Protein AF-A0A9W8S8R9-F1 (afdb_monomer)

Organism: NCBI:txid1237075

Solvent-accessible surface area (backbone atoms only — not comparable to full-atom values): 5644 Å² total; per-residue (Å²): 139,72,67,61,64,54,49,53,51,42,49,75,71,65,49,63,63,68,47,78,39,57,90,89,44,38,63,36,60,52,28,47,28,21,51,68,50,38,48,70,52,40,52,52,40,48,75,70,66,31,60,60,70,47,76,32,30,65,65,77,18,45,31,27,55,55,30,6,57,78,67,68,24,60,71,34,37,54,55,39,51,75,69,65,37,66,87,81,70,67,40,48,69,63,64,83,85,78,129

Structure (mmCIF, N/CA/C/O backbone):
data_AF-A0A9W8S8R9-F1
#
_entry.id   AF-A0A9W8S8R9-F1
#
loop_
_atom_site.group_PDB
_atom_site.id
_atom_site.type_symbol
_atom_site.label_atom_id
_atom_site.label_alt_id
_atom_site.label_comp_id
_atom_site.label_asym_id
_atom_site.label_entity_id
_atom_site.label_seq_id
_atom_site.pdbx_PDB_ins_code
_atom_site.Cartn_x
_atom_site.Cartn_y
_atom_site.Cartn_z
_atom_site.occupancy
_atom_site.B_iso_or_equiv
_atom_site.auth_seq_id
_atom_site.auth_comp_id
_atom_site.auth_asym_id
_atom_site.auth_atom_id
_atom_site.pdbx_PDB_model_num
ATOM 1 N N . MET A 1 1 ? -10.616 17.311 -6.006 1.00 46.88 1 MET A N 1
ATOM 2 C CA . MET A 1 1 ? -12.059 17.245 -5.690 1.00 46.88 1 MET A CA 1
ATOM 3 C C . MET A 1 1 ? -12.812 16.153 -6.467 1.00 46.88 1 MET A C 1
ATOM 5 O O . MET A 1 1 ? -13.870 15.778 -6.001 1.00 46.88 1 MET A O 1
ATOM 9 N N . GLY A 1 2 ? -12.307 15.604 -7.589 1.00 49.56 2 GLY A N 1
ATOM 10 C CA . GLY A 1 2 ? -13.053 14.614 -8.399 1.00 49.56 2 GLY A CA 1
ATOM 11 C C . GLY A 1 2 ? -12.662 13.131 -8.263 1.00 49.56 2 GLY A C 1
ATOM 12 O O . GLY A 1 2 ? -13.341 12.289 -8.830 1.00 49.56 2 GLY A O 1
ATOM 13 N N . HIS A 1 3 ? -11.590 12.779 -7.542 1.00 55.69 3 HIS A N 1
ATOM 14 C CA . HIS A 1 3 ? -11.091 11.389 -7.518 1.00 55.69 3 HIS A CA 1
ATOM 15 C C . HIS A 1 3 ? -11.755 10.487 -6.463 1.00 55.69 3 HIS A C 1
ATOM 17 O O . HIS A 1 3 ? -11.748 9.276 -6.628 1.00 55.69 3 HIS A O 1
ATOM 23 N N . ILE A 1 4 ? -12.338 11.059 -5.403 1.00 59.22 4 ILE A N 1
ATOM 24 C CA . ILE A 1 4 ? -12.935 10.286 -4.296 1.00 59.22 4 ILE A CA 1
ATOM 25 C C . ILE A 1 4 ? -14.252 9.630 -4.737 1.00 59.22 4 ILE A C 1
ATOM 27 O O . ILE A 1 4 ? -14.409 8.425 -4.590 1.00 59.22 4 ILE A O 1
ATOM 31 N N . GLN A 1 5 ? -15.145 10.389 -5.384 1.00 60.47 5 GLN A N 1
ATOM 32 C CA . GLN A 1 5 ? -16.432 9.858 -5.862 1.00 60.47 5 GLN A CA 1
ATOM 33 C C . GLN A 1 5 ? -16.269 8.742 -6.902 1.00 60.47 5 GLN A C 1
ATOM 35 O O . GLN A 1 5 ? -17.068 7.815 -6.939 1.00 60.47 5 GLN A O 1
ATOM 40 N N . VAL A 1 6 ? -15.225 8.808 -7.733 1.00 64.31 6 VAL A N 1
ATOM 41 C CA . VAL A 1 6 ? -14.935 7.766 -8.731 1.00 64.31 6 VAL A CA 1
ATOM 42 C C . VAL A 1 6 ? -14.533 6.455 -8.050 1.00 64.31 6 VAL A C 1
ATOM 44 O O . VAL A 1 6 ? -14.895 5.387 -8.528 1.00 64.31 6 VAL A O 1
ATOM 47 N N . ILE A 1 7 ? -13.816 6.521 -6.926 1.00 64.75 7 ILE A N 1
ATOM 48 C CA . ILE A 1 7 ? -13.376 5.331 -6.189 1.00 64.75 7 ILE A CA 1
ATOM 49 C C . ILE A 1 7 ? -14.535 4.707 -5.419 1.00 64.75 7 ILE A C 1
ATOM 51 O O . ILE A 1 7 ? -14.697 3.494 -5.486 1.00 64.75 7 ILE A O 1
ATOM 55 N N . GLU A 1 8 ? -15.380 5.515 -4.776 1.00 65.12 8 GLU A N 1
ATOM 56 C CA . GLU A 1 8 ? -16.619 5.028 -4.153 1.00 65.12 8 GLU A CA 1
ATOM 57 C C . GLU A 1 8 ? -17.518 4.331 -5.184 1.00 65.12 8 GLU A C 1
ATOM 59 O O . GLU A 1 8 ? -17.928 3.197 -4.967 1.00 65.12 8 GLU A O 1
ATOM 64 N N . GLN A 1 9 ? -17.729 4.940 -6.357 1.00 66.19 9 GLN A N 1
ATOM 65 C CA . GLN A 1 9 ? -18.530 4.332 -7.424 1.00 66.19 9 GLN A CA 1
ATOM 66 C C . GLN A 1 9 ? -17.921 3.047 -7.994 1.00 66.19 9 GLN A C 1
ATOM 68 O O . GLN A 1 9 ? -18.658 2.125 -8.334 1.00 66.19 9 GLN A O 1
ATOM 73 N N . LEU A 1 10 ? -16.593 2.969 -8.123 1.00 66.44 10 LEU A N 1
ATOM 74 C CA . LEU A 1 10 ? -15.920 1.753 -8.585 1.00 66.44 10 LEU A CA 1
ATOM 75 C C . LEU A 1 10 ? -16.046 0.622 -7.558 1.00 66.44 10 LEU A C 1
ATOM 77 O O . LEU A 1 10 ? -16.330 -0.511 -7.942 1.00 66.44 10 LEU A O 1
ATOM 81 N N . LEU A 1 11 ? -15.883 0.924 -6.268 1.00 66.75 11 LEU A N 1
ATOM 82 C CA . LEU A 1 11 ? -16.060 -0.049 -5.189 1.00 66.75 11 LEU A CA 1
ATOM 83 C C . LEU A 1 11 ? -17.520 -0.522 -5.093 1.00 66.75 11 LEU A C 1
ATOM 85 O O . LEU A 1 11 ? -17.761 -1.725 -5.021 1.00 66.75 11 LEU A O 1
ATOM 89 N N . ASP A 1 12 ? -18.489 0.392 -5.195 1.00 69.69 12 ASP A N 1
ATOM 90 C CA . ASP A 1 12 ? -19.924 0.069 -5.207 1.00 69.69 12 ASP A CA 1
ATOM 91 C C . ASP A 1 12 ? -20.328 -0.771 -6.430 1.00 69.69 12 ASP A C 1
ATOM 93 O O . ASP A 1 12 ? -21.230 -1.606 -6.351 1.00 69.69 12 ASP A O 1
ATOM 97 N N . ALA A 1 13 ? -19.639 -0.600 -7.562 1.00 70.50 13 ALA A N 1
ATOM 98 C CA . ALA A 1 13 ? -19.825 -1.417 -8.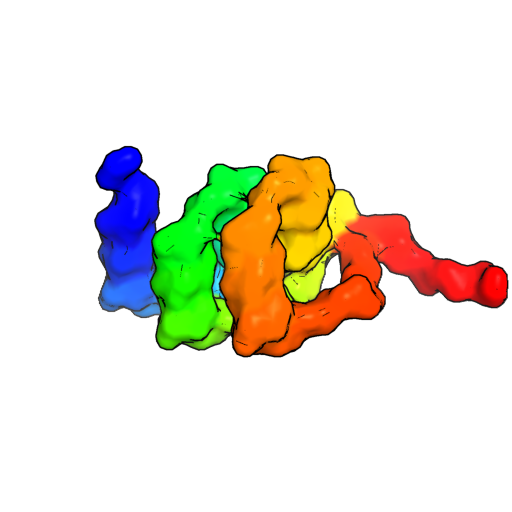760 1.00 70.50 13 ALA A CA 1
ATOM 99 C C . ALA A 1 13 ? -19.214 -2.831 -8.645 1.00 70.50 13 ALA A C 1
ATOM 101 O O . ALA A 1 13 ? -19.276 -3.602 -9.605 1.00 70.50 13 ALA A O 1
ATOM 102 N N . GLY A 1 14 ? -18.631 -3.184 -7.494 1.00 65.00 14 GLY A N 1
ATOM 103 C CA . GLY A 1 14 ? -18.005 -4.482 -7.252 1.00 65.00 14 GLY A CA 1
ATOM 104 C C . GLY A 1 14 ? -16.617 -4.616 -7.874 1.00 65.00 14 GLY A C 1
ATOM 105 O O . GLY A 1 14 ? -16.184 -5.736 -8.149 1.00 65.00 14 GLY A O 1
ATOM 106 N N . ALA A 1 15 ? -15.921 -3.501 -8.133 1.00 71.12 15 ALA A N 1
ATOM 107 C CA . ALA A 1 15 ? -14.531 -3.563 -8.561 1.00 71.12 15 ALA A CA 1
ATOM 108 C C . ALA A 1 15 ? -13.685 -4.238 -7.477 1.00 71.12 15 ALA A C 1
ATOM 110 O O . ALA A 1 15 ? -13.759 -3.893 -6.297 1.00 71.12 15 ALA A O 1
ATOM 111 N N . ASP A 1 16 ? -12.851 -5.186 -7.895 1.00 75.31 16 ASP A N 1
ATOM 112 C CA . ASP A 1 16 ? -11.884 -5.802 -7.000 1.00 75.31 16 ASP A CA 1
ATOM 113 C C . ASP A 1 16 ? -10.842 -4.750 -6.589 1.00 75.31 16 ASP A C 1
ATOM 115 O O . ASP A 1 16 ? -10.036 -4.286 -7.399 1.00 75.31 16 ASP A O 1
ATOM 119 N N . VAL A 1 17 ? -10.874 -4.361 -5.313 1.00 77.38 17 VAL A N 1
ATOM 120 C CA . VAL A 1 17 ? -9.955 -3.381 -4.717 1.00 77.38 17 VAL A CA 1
ATOM 121 C C . VAL A 1 17 ? -8.490 -3.829 -4.810 1.00 77.38 17 VAL A C 1
ATOM 123 O O . VAL A 1 17 ? -7.580 -2.997 -4.835 1.00 77.38 17 VAL A O 1
ATOM 126 N N . ASN A 1 18 ? -8.273 -5.142 -4.912 1.00 76.56 18 ASN A N 1
ATOM 127 C CA . ASN A 1 18 ? -6.975 -5.790 -5.031 1.00 76.56 18 ASN A CA 1
ATOM 128 C C . ASN A 1 18 ? -6.671 -6.238 -6.461 1.00 76.56 18 ASN A C 1
ATOM 130 O O . ASN A 1 18 ? -5.696 -6.966 -6.668 1.00 76.56 18 ASN A O 1
ATOM 134 N N . ALA A 1 19 ? -7.466 -5.798 -7.445 1.00 73.06 19 ALA A N 1
ATOM 135 C CA . ALA A 1 19 ? -7.249 -6.137 -8.841 1.00 73.06 19 ALA A CA 1
ATOM 136 C C . ALA A 1 19 ? -5.793 -5.865 -9.224 1.00 73.06 19 ALA A C 1
ATOM 138 O O . ALA A 1 19 ? -5.288 -4.738 -9.120 1.00 73.06 19 ALA A O 1
ATOM 139 N N . ALA A 1 20 ? -5.118 -6.922 -9.677 1.00 63.38 20 ALA A N 1
ATOM 140 C CA . ALA A 1 20 ? -3.778 -6.802 -10.206 1.00 63.38 20 ALA A CA 1
ATOM 141 C C . ALA A 1 20 ? -3.822 -5.841 -11.389 1.00 63.38 20 ALA A C 1
ATOM 143 O O . ALA A 1 20 ? -4.660 -5.948 -12.289 1.00 63.38 20 ALA A O 1
ATOM 144 N N . ALA A 1 21 ? -2.915 -4.881 -11.376 1.00 59.72 21 ALA A N 1
ATOM 145 C CA . ALA A 1 21 ? -2.857 -3.931 -12.453 1.00 59.72 21 ALA A CA 1
ATOM 146 C C . ALA A 1 21 ? -2.427 -4.625 -13.757 1.00 59.72 21 ALA A C 1
ATOM 148 O O . ALA A 1 21 ? -1.708 -5.628 -13.727 1.00 59.72 21 ALA A O 1
ATOM 149 N N . ALA A 1 22 ? -2.882 -4.099 -14.897 1.00 55.47 22 ALA A N 1
ATOM 150 C CA . ALA A 1 22 ? -2.602 -4.675 -16.210 1.00 55.47 22 ALA A CA 1
ATOM 151 C C . ALA A 1 22 ? -1.099 -4.967 -16.397 1.00 55.47 22 ALA A C 1
ATOM 153 O O . ALA A 1 22 ? -0.248 -4.231 -15.887 1.00 55.47 22 ALA A O 1
ATOM 154 N N . ALA A 1 23 ? -0.812 -6.053 -17.125 1.00 48.44 23 ALA A N 1
ATOM 155 C CA . ALA A 1 23 ? 0.463 -6.780 -17.178 1.00 48.44 23 ALA A CA 1
ATOM 156 C C . ALA A 1 23 ? 1.737 -5.936 -17.395 1.00 48.44 23 ALA A C 1
ATOM 158 O O . ALA A 1 23 ? 2.819 -6.389 -17.028 1.00 48.44 23 ALA A O 1
ATOM 159 N N . ASP A 1 24 ? 1.612 -4.714 -17.909 1.00 52.16 24 ASP A N 1
ATOM 160 C CA . ASP A 1 24 ? 2.725 -3.833 -18.275 1.00 52.16 24 ASP A CA 1
ATOM 161 C C . ASP A 1 24 ? 3.040 -2.749 -17.224 1.00 52.16 24 ASP A C 1
ATOM 163 O O . ASP A 1 24 ? 3.531 -1.668 -17.549 1.00 52.16 24 ASP A O 1
ATOM 167 N N . GLY A 1 25 ? 2.782 -3.030 -15.943 1.00 49.19 25 GLY A N 1
ATOM 168 C CA . GLY A 1 25 ? 3.224 -2.170 -14.838 1.00 49.19 25 GLY A CA 1
ATOM 169 C C . GLY A 1 25 ? 2.172 -1.183 -14.338 1.00 49.19 25 GLY A C 1
ATOM 170 O O . GLY A 1 25 ? 2.513 -0.101 -13.853 1.00 49.19 25 GLY A O 1
ATOM 171 N N . GLY A 1 26 ? 0.888 -1.533 -14.443 1.00 51.81 26 GLY A N 1
ATOM 172 C CA . GLY A 1 26 ? -0.151 -0.721 -13.825 1.00 51.81 26 GLY A CA 1
ATOM 173 C C . GLY A 1 26 ? 0.032 -0.626 -12.298 1.00 51.81 26 GLY A C 1
ATOM 174 O O . GLY A 1 26 ? 0.655 -1.473 -11.656 1.00 51.81 26 GLY A O 1
ATOM 175 N N . LEU A 1 27 ? -0.534 0.414 -11.697 1.00 55.78 27 LEU A N 1
ATOM 176 C CA . LEU A 1 27 ? -0.547 0.582 -10.247 1.00 55.78 27 LEU A CA 1
ATOM 177 C C . LEU A 1 27 ? -1.799 -0.078 -9.667 1.00 55.78 27 LEU A C 1
ATOM 179 O O . LEU A 1 27 ? -2.906 0.191 -10.131 1.00 55.78 27 LEU A O 1
ATOM 183 N N . ILE A 1 28 ? -1.627 -0.891 -8.624 1.00 74.69 28 ILE A N 1
ATOM 184 C CA . ILE A 1 28 ? -2.733 -1.313 -7.757 1.00 74.69 28 ILE A CA 1
ATOM 185 C C . ILE A 1 28 ? -3.297 -0.035 -7.118 1.00 74.69 28 ILE A C 1
ATOM 187 O O . ILE A 1 28 ? -2.524 0.855 -6.747 1.00 74.69 28 ILE A O 1
ATOM 191 N N . ALA A 1 29 ? -4.623 0.102 -7.016 1.00 81.31 29 ALA A N 1
ATOM 192 C CA . ALA A 1 29 ? -5.287 1.355 -6.626 1.00 81.31 29 ALA A CA 1
ATOM 193 C C . ALA A 1 29 ? -4.677 1.997 -5.362 1.00 81.31 29 ALA A C 1
ATOM 195 O O . ALA A 1 29 ? -4.446 3.209 -5.320 1.00 81.31 29 ALA A O 1
ATOM 196 N N . LEU A 1 30 ? -4.323 1.169 -4.372 1.00 86.81 30 LEU A N 1
ATOM 197 C CA . LEU A 1 30 ? -3.666 1.605 -3.142 1.00 86.81 30 LEU A CA 1
ATOM 198 C C . LEU A 1 30 ? -2.271 2.200 -3.397 1.00 86.81 30 LEU A C 1
ATOM 200 O O . LEU A 1 30 ? -1.965 3.271 -2.887 1.00 86.81 30 LEU A O 1
ATOM 204 N N . GLN A 1 31 ? -1.443 1.576 -4.239 1.00 86.00 31 GLN A N 1
ATOM 205 C CA . GLN A 1 31 ? -0.108 2.076 -4.597 1.00 86.00 31 GLN A CA 1
ATOM 206 C C . GLN A 1 31 ? -0.181 3.428 -5.322 1.00 86.00 31 GLN A C 1
ATOM 208 O O . GLN A 1 31 ? 0.608 4.329 -5.026 1.00 86.00 31 GLN A O 1
ATOM 213 N N . ALA A 1 32 ? -1.143 3.590 -6.239 1.00 83.00 32 ALA A N 1
ATOM 214 C CA . ALA A 1 32 ? -1.381 4.855 -6.936 1.00 83.00 32 ALA A CA 1
ATOM 215 C C . ALA A 1 32 ? -1.803 5.962 -5.963 1.00 83.00 32 ALA A C 1
ATOM 217 O O . ALA A 1 32 ? -1.208 7.041 -5.955 1.00 83.00 32 ALA A O 1
ATOM 218 N N . ALA A 1 33 ? -2.790 5.683 -5.109 1.00 87.31 33 ALA A N 1
ATOM 219 C CA . ALA A 1 33 ? -3.271 6.630 -4.110 1.00 87.31 33 ALA A CA 1
ATOM 220 C C . ALA A 1 33 ? -2.165 7.027 -3.126 1.00 87.31 33 ALA A C 1
ATOM 222 O O . ALA A 1 33 ? -2.013 8.207 -2.796 1.00 87.31 33 ALA A O 1
ATOM 223 N N . SER A 1 34 ? -1.344 6.060 -2.712 1.00 89.50 34 SER A N 1
ATOM 224 C CA . SER A 1 34 ? -0.222 6.298 -1.816 1.00 89.50 34 SER A CA 1
ATOM 225 C C . SER A 1 34 ? 0.886 7.127 -2.459 1.00 89.50 34 SER A C 1
ATOM 227 O O . SER A 1 34 ? 1.385 8.062 -1.837 1.00 89.50 34 SER A O 1
ATOM 229 N N . GLY A 1 35 ? 1.228 6.849 -3.720 1.00 87.25 35 GLY A N 1
ATOM 230 C CA . GLY A 1 35 ? 2.168 7.657 -4.497 1.00 87.25 35 GLY A CA 1
ATOM 231 C C . GLY A 1 35 ? 1.637 9.047 -4.871 1.00 87.25 35 GLY A C 1
ATOM 232 O O . GLY A 1 35 ? 2.428 9.939 -5.148 1.00 87.25 35 GLY A O 1
ATOM 233 N N . GLY A 1 36 ? 0.319 9.251 -4.877 1.00 84.56 36 GLY A N 1
ATOM 234 C CA . GLY A 1 36 ? -0.308 10.563 -5.068 1.00 84.56 36 GLY A CA 1
ATOM 235 C C . GLY A 1 36 ? -0.511 11.363 -3.778 1.00 84.56 36 GLY A C 1
ATOM 236 O O . GLY A 1 36 ? -0.944 12.513 -3.837 1.00 84.56 36 GLY A O 1
ATOM 237 N N . GLY A 1 37 ? -0.245 10.770 -2.608 1.00 85.94 37 GLY A N 1
ATOM 238 C CA . GLY A 1 37 ? -0.486 11.416 -1.316 1.00 85.94 37 GLY A CA 1
ATOM 23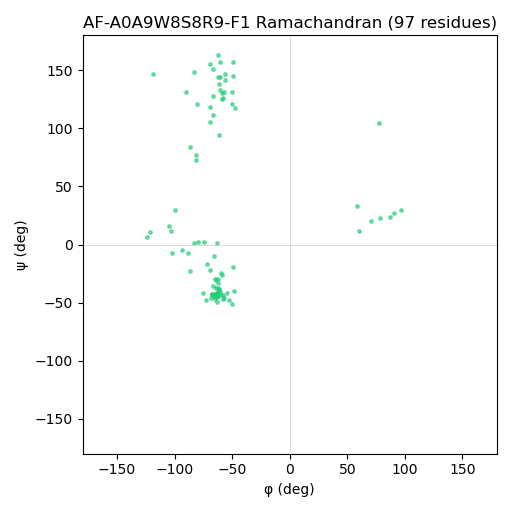9 C C . GLY A 1 37 ? -1.972 11.558 -0.963 1.00 85.94 37 GLY A C 1
ATOM 240 O O . GLY A 1 37 ? -2.338 12.401 -0.146 1.00 85.94 37 GLY A O 1
ATOM 241 N N . HIS A 1 38 ? -2.854 10.769 -1.582 1.00 88.50 38 HIS A N 1
ATOM 242 C CA . HIS A 1 38 ? -4.304 10.879 -1.418 1.00 88.50 38 HIS A CA 1
ATOM 243 C C . HIS A 1 38 ? -4.782 10.173 -0.143 1.00 88.50 38 HIS A C 1
ATOM 245 O O . HIS A 1 38 ? -5.346 9.085 -0.199 1.00 88.50 38 HIS A O 1
ATOM 251 N N . VAL A 1 39 ? -4.573 10.807 1.014 1.00 90.44 39 VAL A N 1
ATOM 252 C CA . VAL A 1 39 ? -4.871 10.238 2.344 1.00 90.44 39 VAL A CA 1
ATOM 253 C C . VAL A 1 39 ? -6.291 9.666 2.440 1.00 90.44 39 VAL A C 1
ATOM 255 O O . VAL A 1 39 ? -6.449 8.499 2.774 1.00 90.44 39 VAL A O 1
ATOM 258 N N . GLN A 1 40 ? -7.319 10.436 2.068 1.00 88.38 40 GLN A N 1
ATOM 259 C CA . GLN A 1 40 ? -8.715 9.978 2.152 1.00 88.38 40 GLN A CA 1
ATOM 260 C C . GLN A 1 40 ? -8.993 8.752 1.272 1.00 88.38 40 GLN A C 1
ATOM 262 O O . GLN A 1 40 ? -9.703 7.843 1.685 1.00 88.38 40 GLN A O 1
ATOM 267 N N . VAL A 1 41 ? -8.391 8.702 0.082 1.00 85.94 41 VAL A N 1
ATOM 268 C CA . VAL A 1 41 ? -8.524 7.560 -0.829 1.00 85.94 41 VAL A CA 1
ATOM 269 C C . VAL A 1 41 ? -7.848 6.321 -0.246 1.00 85.94 41 VAL A C 1
ATOM 271 O O . VAL A 1 41 ? -8.417 5.237 -0.280 1.00 85.94 41 VAL A O 1
ATOM 274 N N . VAL A 1 42 ? -6.646 6.476 0.315 1.00 89.38 42 VAL A N 1
ATOM 275 C CA . VAL A 1 42 ? -5.919 5.383 0.976 1.00 89.38 42 VAL A CA 1
ATOM 276 C C . VAL A 1 42 ? -6.762 4.794 2.106 1.00 89.38 42 VAL A C 1
ATOM 278 O O . VAL A 1 42 ? -6.879 3.579 2.212 1.00 89.38 42 VAL A O 1
ATOM 281 N N . GLU A 1 43 ? -7.403 5.637 2.914 1.00 91.12 43 GLU A N 1
ATOM 282 C CA . GLU A 1 43 ? -8.294 5.182 3.985 1.00 91.12 43 GLU A CA 1
ATOM 283 C C . GLU A 1 43 ? -9.508 4.414 3.464 1.00 91.12 43 GLU A C 1
ATOM 285 O O . GLU A 1 43 ? -9.835 3.364 4.008 1.00 91.12 43 GLU A O 1
ATOM 290 N N . GLN A 1 44 ? -10.157 4.907 2.409 1.00 87.75 44 GLN A N 1
ATOM 291 C CA . GLN A 1 44 ? -11.300 4.224 1.805 1.00 87.75 44 GLN A CA 1
ATOM 292 C C . GLN A 1 44 ? -10.915 2.860 1.235 1.00 87.75 44 GLN A C 1
ATOM 294 O O . GLN A 1 44 ? -11.604 1.880 1.496 1.00 87.75 44 GLN A O 1
ATOM 299 N N . LEU A 1 45 ? -9.791 2.781 0.519 1.00 87.19 45 LEU A N 1
ATOM 300 C CA . LEU A 1 45 ? -9.292 1.526 -0.039 1.00 87.19 45 LEU A CA 1
ATOM 301 C C . LEU A 1 45 ? -8.963 0.516 1.070 1.00 87.19 45 LEU A C 1
ATOM 303 O O . LEU A 1 45 ? -9.376 -0.635 0.984 1.00 87.19 45 LEU A O 1
ATOM 307 N N . LEU A 1 46 ? -8.292 0.944 2.144 1.00 89.44 46 LEU A N 1
ATOM 308 C CA . LEU A 1 46 ? -8.005 0.079 3.295 1.00 89.44 46 LEU A CA 1
ATOM 309 C C . LEU A 1 46 ? -9.289 -0.402 3.988 1.00 89.44 46 LEU A C 1
ATOM 311 O O . LEU A 1 46 ? -9.404 -1.581 4.313 1.00 89.44 46 LEU A O 1
ATOM 315 N N . ASN A 1 47 ? -10.280 0.477 4.164 1.00 89.00 47 ASN A N 1
ATOM 316 C CA . ASN A 1 47 ? -11.581 0.107 4.729 1.00 89.00 47 ASN A CA 1
ATOM 317 C C . ASN A 1 47 ? -12.360 -0.862 3.825 1.00 89.00 47 ASN A C 1
ATOM 319 O O . ASN A 1 47 ? -13.120 -1.685 4.328 1.00 89.00 47 ASN A O 1
ATOM 323 N N . ALA A 1 48 ? -12.155 -0.783 2.509 1.00 85.19 48 ALA A N 1
ATOM 324 C CA . ALA A 1 48 ? -12.727 -1.697 1.525 1.00 85.19 48 ALA A CA 1
ATOM 325 C C . ALA A 1 48 ? -11.978 -3.042 1.425 1.00 85.19 48 ALA A C 1
ATOM 327 O O . ALA A 1 48 ? -12.345 -3.881 0.606 1.00 85.19 48 ALA A O 1
ATOM 328 N N . GLY A 1 49 ? -10.947 -3.272 2.248 1.00 86.75 49 GLY A N 1
ATOM 329 C CA . GLY A 1 49 ? -10.187 -4.524 2.265 1.00 86.75 49 GLY A CA 1
ATOM 330 C C . GLY A 1 49 ? -9.020 -4.569 1.277 1.00 86.75 49 GLY A C 1
ATOM 331 O O . GLY A 1 49 ? -8.598 -5.659 0.885 1.00 86.75 49 GLY A O 1
ATOM 332 N N . ALA A 1 50 ? -8.492 -3.411 0.867 1.00 87.19 50 ALA A N 1
ATOM 333 C CA . ALA A 1 50 ? -7.240 -3.365 0.121 1.00 87.19 50 ALA A CA 1
ATOM 334 C C . ALA A 1 50 ? -6.116 -4.032 0.923 1.00 87.19 50 ALA A C 1
ATOM 336 O O . ALA A 1 50 ? -5.889 -3.708 2.091 1.00 87.19 50 ALA A O 1
ATOM 337 N N . ASP A 1 51 ? -5.379 -4.923 0.272 1.00 89.00 51 ASP A N 1
ATOM 338 C CA . ASP A 1 51 ? -4.186 -5.534 0.825 1.00 89.00 51 ASP A CA 1
ATOM 339 C C . ASP A 1 51 ? -3.087 -4.471 0.928 1.00 89.00 51 ASP A C 1
ATOM 341 O O . ASP A 1 51 ? -2.475 -4.045 -0.056 1.00 89.00 51 ASP A O 1
ATOM 345 N N . VAL A 1 52 ? -2.837 -4.029 2.160 1.00 90.94 52 VAL A N 1
ATOM 346 C CA . VAL A 1 52 ? -1.791 -3.054 2.486 1.00 90.94 52 VAL A CA 1
ATOM 347 C C . VAL A 1 52 ? -0.395 -3.533 2.062 1.00 90.94 52 VAL A C 1
ATOM 349 O O . VAL A 1 52 ? 0.478 -2.714 1.763 1.00 90.94 52 VAL A O 1
ATOM 352 N N . ASN A 1 53 ? -0.209 -4.852 1.989 1.00 88.75 53 ASN A N 1
ATOM 353 C CA . ASN A 1 53 ? 1.030 -5.537 1.647 1.00 88.75 53 ASN A CA 1
ATOM 354 C C . ASN A 1 53 ? 1.011 -6.104 0.225 1.00 88.75 53 ASN A C 1
ATOM 356 O O . ASN A 1 53 ? 1.874 -6.915 -0.120 1.00 88.75 53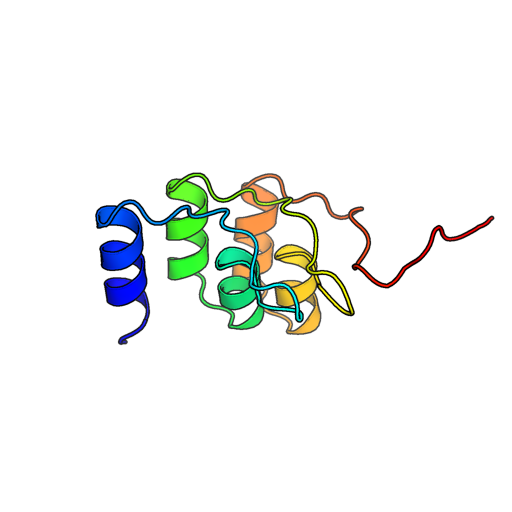 ASN A O 1
ATOM 360 N N . ALA A 1 54 ? 0.075 -5.641 -0.613 1.00 84.12 54 ALA A N 1
ATOM 361 C CA . ALA A 1 54 ? -0.032 -6.068 -1.996 1.00 84.12 54 ALA A CA 1
ATOM 362 C C . ALA A 1 54 ? 1.323 -5.971 -2.706 1.0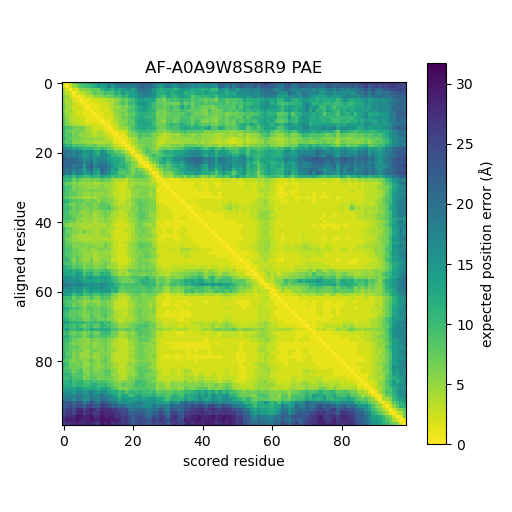0 84.12 54 ALA A C 1
ATOM 364 O O . ALA A 1 54 ? 2.022 -4.945 -2.651 1.00 84.12 54 ALA A O 1
ATOM 365 N N . ALA A 1 55 ? 1.671 -7.058 -3.395 1.00 78.88 55 ALA A N 1
ATOM 366 C CA . ALA A 1 55 ? 2.946 -7.176 -4.073 1.00 78.88 55 ALA A CA 1
ATOM 367 C C . ALA A 1 55 ? 3.152 -6.015 -5.069 1.00 78.88 55 ALA A C 1
ATOM 369 O O . ALA A 1 55 ? 2.212 -5.577 -5.743 1.00 78.88 55 ALA A O 1
ATOM 370 N N . PRO A 1 56 ? 4.381 -5.494 -5.187 1.00 76.00 56 PRO A N 1
ATOM 371 C CA . PRO A 1 56 ? 4.690 -4.492 -6.195 1.00 76.00 56 PRO A CA 1
ATOM 372 C C . PRO A 1 56 ? 4.455 -5.044 -7.612 1.00 76.00 56 PRO A C 1
ATOM 374 O O . PRO A 1 56 ? 4.736 -6.210 -7.889 1.00 76.00 56 PRO A O 1
ATOM 377 N N . ALA A 1 57 ? 3.977 -4.191 -8.525 1.00 69.88 57 ALA A N 1
ATOM 378 C CA . ALA A 1 57 ? 3.796 -4.551 -9.934 1.00 69.88 57 ALA A CA 1
ATOM 379 C C . ALA A 1 57 ? 5.104 -5.05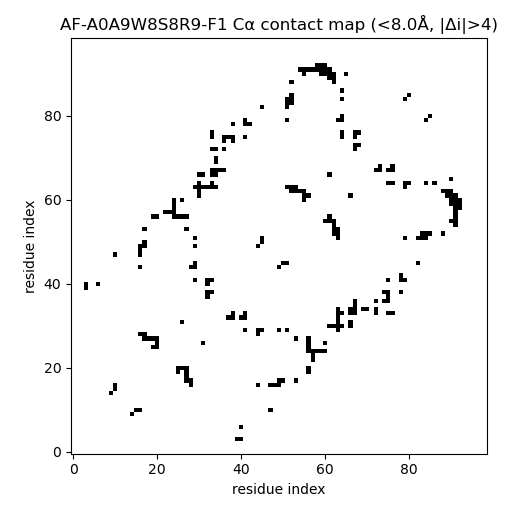2 -10.579 1.00 69.88 57 ALA A C 1
ATOM 381 O O . ALA A 1 57 ? 6.192 -4.570 -10.249 1.00 69.88 57 ALA A O 1
ATOM 382 N N . ARG A 1 58 ? 5.003 -5.998 -11.525 1.00 64.50 58 ARG A N 1
ATOM 383 C CA . ARG A 1 58 ? 6.166 -6.494 -12.278 1.00 64.50 58 ARG A CA 1
ATOM 384 C C . ARG A 1 58 ? 6.823 -5.319 -13.010 1.00 64.50 58 ARG A C 1
ATOM 386 O O . ARG A 1 58 ? 6.156 -4.623 -13.763 1.00 64.50 58 ARG A O 1
ATOM 393 N N . HIS A 1 59 ? 8.125 -5.141 -12.779 1.00 64.00 59 HIS A N 1
ATOM 394 C CA . HIS A 1 59 ? 8.978 -4.057 -13.288 1.00 64.00 59 HIS A CA 1
ATOM 395 C C . HIS A 1 59 ? 8.810 -2.716 -12.565 1.00 64.00 59 HIS A C 1
ATOM 397 O O . HIS A 1 59 ? 7.867 -1.964 -1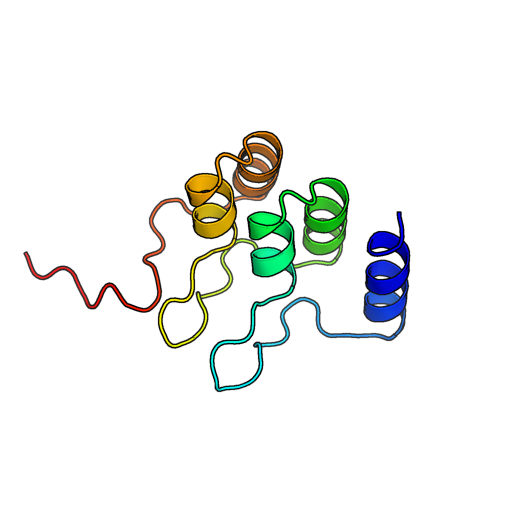2.780 1.00 64.00 59 HIS A O 1
ATOM 403 N N . SER A 1 60 ? 9.791 -2.383 -11.724 1.00 66.44 60 SER A N 1
ATOM 404 C CA . SER A 1 60 ? 9.889 -1.091 -11.018 1.00 66.44 60 SER A CA 1
ATOM 405 C C . SER A 1 60 ? 8.709 -0.774 -10.089 1.00 66.44 60 SER A C 1
ATOM 407 O O . SER A 1 60 ? 8.605 0.350 -9.591 1.00 66.44 60 SER A O 1
ATOM 409 N N . GLY A 1 61 ? 7.846 -1.757 -9.818 1.00 74.00 61 GLY A N 1
ATOM 410 C CA . GLY A 1 61 ? 6.747 -1.628 -8.878 1.00 74.00 61 GLY A CA 1
ATOM 411 C C . GLY A 1 61 ? 7.245 -1.346 -7.465 1.00 74.00 61 GLY A C 1
ATOM 412 O O . GLY A 1 61 ? 8.276 -1.864 -7.022 1.00 74.00 61 GLY A O 1
ATOM 413 N N . ARG A 1 62 ? 6.475 -0.527 -6.753 1.00 81.88 62 ARG A N 1
ATOM 414 C CA . ARG A 1 62 ? 6.674 -0.184 -5.345 1.00 81.88 62 ARG A CA 1
ATOM 415 C C . ARG A 1 62 ? 5.464 -0.645 -4.553 1.00 81.88 62 ARG A C 1
ATOM 417 O O . ARG A 1 62 ? 4.347 -0.560 -5.057 1.00 81.88 62 ARG A O 1
ATOM 424 N N . THR A 1 63 ? 5.673 -1.062 -3.310 1.00 88.19 63 THR A N 1
ATOM 425 C CA . THR A 1 63 ? 4.560 -1.198 -2.364 1.00 88.19 63 THR A CA 1
ATOM 426 C C . THR A 1 63 ? 3.905 0.161 -2.119 1.00 88.19 63 THR A C 1
ATOM 428 O O . THR A 1 63 ? 4.500 1.211 -2.389 1.00 88.19 63 THR A O 1
ATOM 431 N N . ALA A 1 64 ? 2.688 0.162 -1.572 1.00 89.38 64 ALA A N 1
ATOM 432 C CA . ALA A 1 64 ? 2.007 1.397 -1.189 1.00 89.38 64 ALA A CA 1
ATOM 433 C C . ALA A 1 64 ? 2.878 2.243 -0.243 1.00 89.38 64 ALA A C 1
ATOM 435 O O . ALA A 1 64 ? 3.041 3.451 -0.439 1.00 89.38 64 ALA A O 1
ATOM 436 N N . LEU A 1 65 ? 3.538 1.581 0.713 1.00 91.06 65 LEU A N 1
ATOM 437 C CA . LEU A 1 65 ? 4.438 2.221 1.664 1.00 91.06 65 LEU A CA 1
ATOM 438 C C . LEU A 1 65 ? 5.668 2.824 0.975 1.00 91.06 65 LEU A C 1
ATOM 440 O O . LEU A 1 65 ? 5.987 3.989 1.195 1.00 91.06 65 LEU A O 1
ATOM 444 N N . GLN A 1 66 ? 6.330 2.081 0.086 1.00 88.88 66 GLN A N 1
ATOM 445 C CA . GLN A 1 66 ? 7.477 2.587 -0.677 1.00 88.88 66 GLN A CA 1
ATOM 446 C C . GLN A 1 66 ? 7.100 3.763 -1.593 1.00 88.88 66 GLN A C 1
ATOM 448 O O . GLN A 1 66 ? 7.884 4.701 -1.753 1.00 88.88 66 GLN A O 1
ATOM 453 N N . ALA A 1 67 ? 5.910 3.728 -2.202 1.00 88.31 67 ALA A N 1
ATOM 454 C CA . ALA A 1 67 ? 5.412 4.797 -3.061 1.00 88.31 67 ALA A CA 1
ATOM 455 C C . ALA A 1 67 ? 5.180 6.102 -2.280 1.00 88.31 67 ALA A C 1
ATOM 457 O O . ALA A 1 67 ? 5.593 7.165 -2.749 1.00 88.31 67 ALA A O 1
ATOM 458 N N . ALA A 1 68 ? 4.583 6.014 -1.087 1.00 91.12 68 ALA A N 1
ATOM 459 C CA . ALA A 1 68 ? 4.363 7.155 -0.199 1.00 91.12 68 ALA A CA 1
ATOM 460 C C . ALA A 1 68 ? 5.674 7.704 0.384 1.00 91.12 68 ALA A C 1
ATOM 462 O O . ALA A 1 68 ? 5.914 8.913 0.342 1.00 91.12 68 ALA A O 1
ATOM 463 N N . SER A 1 69 ? 6.545 6.817 0.875 1.00 89.75 69 SER A N 1
ATOM 464 C CA . SER A 1 69 ? 7.835 7.181 1.472 1.00 89.75 69 SER A CA 1
ATOM 465 C C . SER A 1 69 ? 8.763 7.856 0.466 1.00 89.75 69 SER A C 1
ATOM 467 O O . SER A 1 69 ? 9.349 8.890 0.769 1.00 89.75 69 SER A O 1
ATOM 469 N N . GLY A 1 70 ? 8.844 7.342 -0.768 1.00 86.94 70 GLY A N 1
ATOM 470 C CA . GLY A 1 70 ? 9.678 7.926 -1.825 1.00 86.94 70 GLY A CA 1
ATOM 471 C C . GLY A 1 70 ? 9.236 9.319 -2.294 1.00 86.94 70 GLY A C 1
ATOM 472 O O . GLY A 1 70 ? 9.961 9.957 -3.054 1.00 86.94 70 GLY A O 1
ATOM 473 N N . ARG A 1 71 ? 8.054 9.785 -1.873 1.00 85.69 71 ARG A N 1
ATOM 474 C CA . ARG A 1 71 ? 7.494 11.111 -2.183 1.00 85.69 71 ARG A CA 1
ATOM 475 C C . ARG A 1 71 ? 7.197 11.941 -0.928 1.00 85.69 71 ARG A C 1
ATOM 477 O O . ARG A 1 71 ? 6.560 12.986 -1.027 1.00 85.69 71 ARG A O 1
ATOM 484 N N . SER A 1 72 ? 7.660 11.492 0.241 1.00 91.25 72 SER A N 1
ATOM 485 C CA . SER A 1 72 ? 7.497 12.175 1.533 1.00 91.25 72 SER A CA 1
ATOM 486 C C . SER A 1 72 ? 6.039 12.434 1.940 1.00 91.25 72 SER A C 1
ATOM 488 O O . SER A 1 72 ? 5.732 13.422 2.608 1.00 91.25 72 SER A O 1
ATOM 490 N N . HIS A 1 73 ? 5.114 11.543 1.573 1.00 93.69 73 HIS A N 1
ATOM 491 C CA . HIS A 1 73 ? 3.708 11.635 1.978 1.00 93.69 73 HIS A CA 1
ATOM 492 C C . HIS A 1 73 ? 3.501 11.077 3.395 1.00 93.69 73 HIS A C 1
ATOM 494 O O . HIS A 1 73 ? 2.937 10.001 3.575 1.00 93.69 73 HIS A O 1
ATOM 500 N N . VAL A 1 74 ? 3.957 11.821 4.410 1.00 93.56 74 VAL A N 1
ATOM 501 C CA . VAL A 1 74 ? 4.003 11.386 5.823 1.00 93.56 74 VAL A CA 1
ATOM 502 C C . VAL A 1 74 ? 2.656 10.871 6.334 1.00 93.56 74 VAL A C 1
ATOM 504 O O . VAL A 1 74 ? 2.589 9.775 6.879 1.00 93.56 74 VAL A O 1
ATOM 507 N N . GLN A 1 75 ? 1.565 11.599 6.086 1.00 94.19 75 GLN A N 1
ATOM 508 C CA . GLN A 1 75 ? 0.234 11.176 6.537 1.00 94.19 75 GLN A CA 1
ATOM 509 C C . GLN A 1 75 ? -0.190 9.840 5.917 1.00 94.19 75 GLN A C 1
ATOM 511 O O . GLN A 1 75 ? -0.760 8.997 6.598 1.00 94.19 75 GLN A O 1
ATOM 516 N N . VAL A 1 76 ? 0.119 9.609 4.639 1.00 94.00 76 VAL A N 1
ATOM 517 C CA . VAL A 1 76 ? -0.153 8.320 3.990 1.00 94.00 76 VAL A CA 1
ATOM 518 C C . VAL A 1 76 ? 0.679 7.208 4.626 1.00 94.00 76 VAL A C 1
ATOM 520 O O . VAL A 1 76 ? 0.140 6.140 4.902 1.00 94.00 76 VAL A O 1
ATOM 523 N N . VAL A 1 77 ? 1.966 7.456 4.886 1.00 94.06 77 VAL A N 1
ATOM 524 C CA . VAL A 1 77 ? 2.856 6.492 5.554 1.00 94.06 77 VAL A CA 1
ATOM 525 C C . VAL A 1 77 ? 2.285 6.086 6.912 1.00 94.06 77 VAL A C 1
ATOM 527 O O . VAL A 1 77 ? 2.180 4.896 7.194 1.00 94.06 77 VAL A O 1
ATOM 530 N N . GLU A 1 78 ? 1.832 7.045 7.718 1.00 95.44 78 GLU A N 1
ATOM 531 C CA . GLU A 1 78 ? 1.199 6.769 9.011 1.00 95.44 78 GLU A CA 1
ATOM 532 C C . GLU A 1 78 ? -0.059 5.902 8.873 1.00 95.44 78 GLU A C 1
ATOM 534 O O . GLU A 1 78 ? -0.233 4.949 9.636 1.00 95.44 78 GLU A O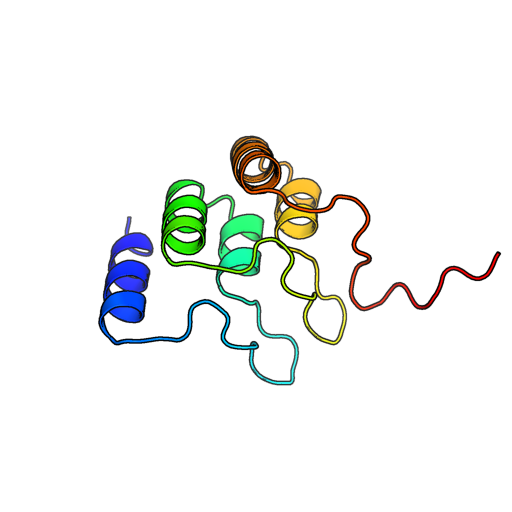 1
ATOM 539 N N . ARG A 1 79 ? -0.930 6.182 7.889 1.00 95.75 79 ARG A N 1
ATOM 540 C CA . ARG A 1 79 ? -2.138 5.368 7.658 1.00 95.75 79 ARG A CA 1
ATOM 541 C C . ARG A 1 79 ? -1.801 3.942 7.238 1.00 95.75 79 ARG A C 1
ATOM 543 O O . ARG A 1 79 ? -2.416 3.015 7.756 1.00 95.75 79 ARG A O 1
ATOM 550 N N . LEU A 1 80 ? -0.825 3.766 6.350 1.00 93.31 80 LEU A N 1
ATOM 551 C CA . LEU A 1 80 ? -0.382 2.449 5.892 1.00 93.31 80 LEU A CA 1
ATOM 552 C C . LEU A 1 80 ? 0.258 1.641 7.029 1.00 93.31 80 LEU A C 1
ATOM 554 O O . LEU A 1 80 ? -0.085 0.479 7.219 1.00 93.31 80 LEU A O 1
ATOM 558 N N . LEU A 1 81 ? 1.125 2.257 7.838 1.00 93.88 81 LEU A N 1
ATOM 559 C CA . LEU A 1 81 ? 1.727 1.600 9.004 1.00 93.88 81 LEU A CA 1
ATOM 560 C C . LEU A 1 81 ? 0.669 1.205 10.039 1.00 93.88 81 LEU A C 1
ATOM 562 O O . LEU A 1 81 ? 0.699 0.092 10.557 1.00 93.88 81 LEU A O 1
ATOM 566 N N . LYS A 1 82 ? -0.315 2.076 10.293 1.00 95.81 82 LYS A N 1
ATOM 567 C CA . LYS A 1 82 ? -1.445 1.763 11.179 1.00 95.81 82 LYS A CA 1
ATOM 568 C C . LYS A 1 82 ? -2.290 0.594 10.661 1.00 95.81 82 LYS A C 1
ATOM 570 O O . LYS A 1 82 ? -2.868 -0.130 11.465 1.00 95.81 82 LYS A O 1
ATOM 575 N N . ALA A 1 83 ? -2.352 0.411 9.345 1.00 93.12 83 ALA A N 1
ATOM 576 C CA . ALA A 1 83 ? -3.028 -0.712 8.706 1.00 93.12 83 ALA A CA 1
ATOM 577 C C . ALA A 1 83 ? -2.172 -1.992 8.623 1.00 93.12 83 ALA A C 1
ATOM 579 O O . ALA A 1 83 ? -2.656 -2.997 8.117 1.00 93.12 83 ALA A O 1
ATOM 580 N N . GLY A 1 84 ? -0.935 -1.985 9.137 1.00 93.75 84 GLY A N 1
ATOM 581 C CA . GLY A 1 84 ? -0.068 -3.166 9.168 1.00 93.75 84 GLY A CA 1
ATOM 582 C C . GLY A 1 84 ? 0.829 -3.334 7.939 1.00 93.75 84 GLY A C 1
ATOM 583 O O . GLY A 1 84 ? 1.189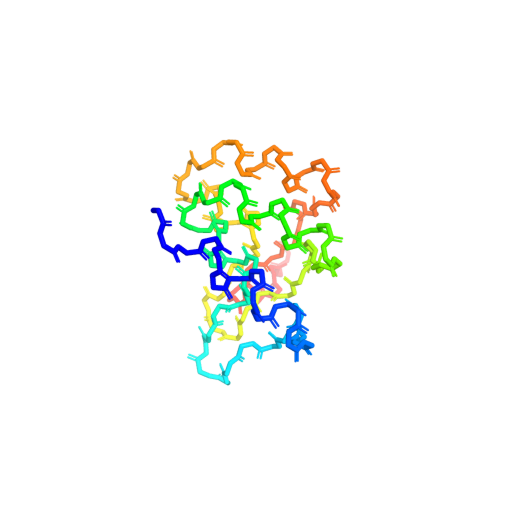 -4.462 7.603 1.00 93.75 84 GLY A O 1
ATOM 584 N N . ALA A 1 85 ? 1.188 -2.237 7.263 1.00 91.62 85 ALA A N 1
ATOM 585 C CA . ALA A 1 85 ? 2.175 -2.271 6.186 1.00 91.62 85 ALA A CA 1
ATOM 586 C C . ALA A 1 85 ? 3.524 -2.822 6.679 1.00 91.62 85 ALA A C 1
ATOM 588 O O . ALA A 1 85 ? 4.112 -2.288 7.623 1.00 91.62 85 ALA A O 1
ATOM 589 N N . ASP A 1 86 ? 4.039 -3.845 6.004 1.00 89.75 86 ASP A N 1
ATOM 590 C CA . ASP A 1 86 ? 5.358 -4.407 6.260 1.00 89.75 86 ASP A CA 1
ATOM 591 C C . ASP A 1 86 ? 6.438 -3.555 5.580 1.00 89.75 86 ASP A C 1
ATOM 593 O O . ASP A 1 86 ? 6.466 -3.346 4.362 1.00 89.75 86 ASP A O 1
ATOM 597 N N . VAL A 1 87 ? 7.352 -3.055 6.406 1.00 87.94 87 VAL A N 1
ATOM 598 C CA . VAL A 1 87 ? 8.486 -2.219 6.001 1.00 87.94 87 VAL A CA 1
ATOM 599 C C . VAL A 1 87 ? 9.566 -3.007 5.254 1.00 87.94 87 VAL A C 1
ATOM 601 O O . VAL A 1 87 ? 10.402 -2.397 4.589 1.00 87.94 87 VAL A O 1
ATOM 604 N N . ASN A 1 88 ? 9.560 -4.339 5.353 1.00 85.00 88 ASN A N 1
ATOM 605 C CA . ASN A 1 88 ? 10.603 -5.211 4.812 1.00 85.00 88 ASN A CA 1
ATOM 606 C C . ASN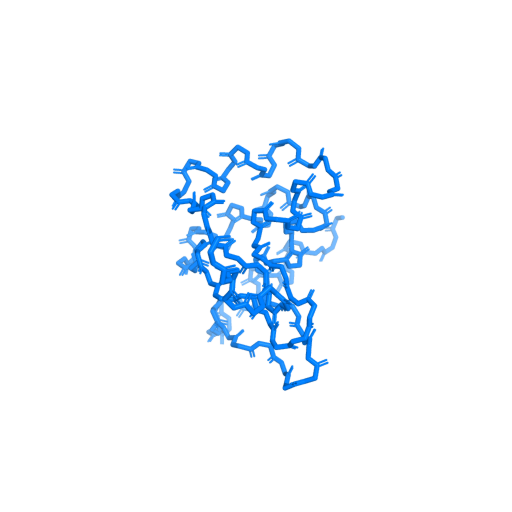 A 1 88 ? 10.298 -5.737 3.405 1.00 85.00 88 ASN A C 1
ATOM 608 O O . ASN A 1 88 ? 11.149 -6.395 2.805 1.00 85.00 88 ASN A O 1
ATOM 612 N N . ILE A 1 89 ? 9.113 -5.459 2.852 1.00 80.12 89 ILE A N 1
ATOM 613 C CA . ILE A 1 89 ? 8.768 -5.901 1.497 1.00 80.12 89 ILE A CA 1
ATOM 614 C C . ILE A 1 89 ? 9.662 -5.180 0.485 1.00 80.12 89 ILE A C 1
ATOM 616 O O . ILE A 1 89 ? 9.749 -3.949 0.459 1.00 80.12 89 ILE A O 1
ATOM 620 N N . THR A 1 90 ? 10.315 -5.949 -0.382 1.00 74.69 90 THR A N 1
ATOM 621 C CA . THR A 1 90 ? 11.219 -5.435 -1.413 1.00 74.69 90 THR A CA 1
ATOM 622 C C . THR A 1 90 ? 10.458 -4.972 -2.657 1.00 74.69 90 THR A C 1
ATOM 624 O O . THR A 1 90 ? 9.391 -5.479 -2.993 1.00 74.69 90 THR A O 1
ATOM 627 N N . ALA A 1 91 ? 10.988 -3.959 -3.348 1.00 68.50 91 ALA A N 1
ATOM 628 C CA . ALA A 1 91 ? 10.439 -3.492 -4.625 1.00 68.50 91 ALA A CA 1
ATOM 629 C C . ALA A 1 91 ? 10.670 -4.533 -5.739 1.00 68.50 91 ALA A C 1
ATOM 631 O O . ALA A 1 91 ? 11.654 -5.271 -5.691 1.00 68.50 91 ALA A O 1
ATOM 632 N N . ALA A 1 92 ? 9.839 -4.533 -6.790 1.00 65.25 92 ALA A N 1
ATOM 633 C CA . ALA A 1 92 ? 9.800 -5.582 -7.826 1.00 65.25 92 ALA A CA 1
ATOM 634 C C . ALA A 1 92 ? 11.072 -5.752 -8.688 1.00 65.25 92 ALA A C 1
ATOM 636 O O . ALA A 1 92 ? 11.096 -6.603 -9.571 1.00 65.25 92 ALA A O 1
ATOM 637 N N . ASN A 1 93 ? 12.133 -4.982 -8.437 1.00 55.56 93 ASN A N 1
ATOM 638 C CA . ASN A 1 93 ? 13.428 -5.109 -9.113 1.00 55.56 93 ASN A CA 1
ATOM 639 C C . ASN A 1 93 ? 14.608 -5.320 -8.151 1.00 55.56 93 ASN A C 1
ATOM 641 O O . ASN A 1 93 ? 15.753 -5.319 -8.594 1.00 55.56 93 ASN A O 1
ATOM 645 N N . GLN A 1 94 ? 14.362 -5.504 -6.854 1.00 53.03 94 GLN A N 1
ATOM 646 C CA . GLN A 1 94 ? 15.386 -6.029 -5.960 1.00 53.03 94 GLN A CA 1
ATOM 647 C C . GLN A 1 94 ? 15.280 -7.555 -6.045 1.00 53.03 94 GLN A C 1
ATOM 649 O O . GLN A 1 94 ? 14.570 -8.185 -5.262 1.00 53.03 94 GLN A O 1
ATOM 654 N N . GLY A 1 95 ? 15.930 -8.149 -7.056 1.00 51.50 95 GLY A N 1
ATOM 655 C CA . GLY A 1 95 ? 16.259 -9.579 -7.010 1.00 51.50 95 GLY A CA 1
ATOM 656 C C . GLY A 1 95 ? 16.922 -9.902 -5.664 1.00 51.50 95 GLY A C 1
ATOM 657 O O . GLY A 1 95 ? 17.420 -8.970 -5.029 1.00 51.50 95 GLY A O 1
ATOM 658 N N . PRO A 1 96 ? 16.896 -11.166 -5.195 1.00 43.66 96 PRO A N 1
ATOM 659 C CA . PRO A 1 96 ? 17.362 -11.505 -3.854 1.00 43.66 96 PRO A CA 1
ATOM 660 C C . PRO A 1 96 ? 18.711 -10.834 -3.627 1.00 43.66 96 PRO A C 1
ATOM 662 O O . PRO A 1 96 ? 19.650 -11.085 -4.385 1.00 43.66 96 PRO A O 1
ATOM 665 N N . THR A 1 97 ? 18.788 -9.931 -2.649 1.00 42.34 97 THR A N 1
ATOM 666 C CA . THR A 1 97 ? 20.066 -9.438 -2.156 1.00 42.34 97 THR A CA 1
ATOM 667 C C . THR A 1 97 ? 20.777 -10.671 -1.618 1.00 42.34 97 THR A C 1
ATOM 669 O O . THR A 1 97 ? 20.489 -11.162 -0.530 1.00 42.34 97 THR A O 1
ATOM 672 N N . ALA A 1 98 ? 21.602 -11.264 -2.475 1.00 34.03 98 ALA A N 1
ATOM 673 C CA . ALA A 1 98 ? 22.510 -12.322 -2.121 1.00 34.03 98 ALA A CA 1
ATOM 674 C C . ALA A 1 98 ? 23.589 -11.707 -1.224 1.00 34.03 98 ALA A C 1
ATOM 676 O O . ALA A 1 98 ? 24.326 -10.842 -1.691 1.00 34.03 98 ALA A O 1
ATOM 677 N N . LEU A 1 99 ? 23.638 -12.227 0.010 1.00 34.94 99 LEU A N 1
ATOM 678 C CA . LEU A 1 99 ? 24.682 -12.117 1.042 1.00 34.94 99 LEU A CA 1
ATOM 679 C C . LEU A 1 99 ? 24.909 -10.737 1.676 1.00 34.94 99 LEU A C 1
ATOM 681 O O . LEU A 1 99 ? 25.461 -9.832 1.018 1.00 34.94 99 LEU A O 1
#

Radius of gyration: 13.24 Å; Cα contacts (8 Å, |Δi|>4): 143; chains: 1; bounding box: 45×30×30 Å

Secondary structure (DSSP, 8-state):
--HHHHHHHHHHTT--TTPPPPTTTPPPHHHHHHHTT-HHHHHHHHHTT--TTPPPPTTT---HHHHHHTTT-HHHHHHHHHTT--TTPPPTT------

Foldseek 3Di:
DPPQVVLVVCVVVVNDQLPQAPQPFGDRQLLVCLLVLVLVSNVVSVVSPHDLARAFHADQGDRSLRSNVVVVSPSSNVVSVVSPRDPPHDHNPPDPPDD

Sequence (99 aa):
MGHIQVIEQLLDAGADVNAAAAADGGLIALQAASGGGHVQVVEQLLNAGADVNAAPARHSGRTALQAASGRSHVQVVERLLKAGADVNITAANQGPTAL

Mean predicted aligned error: 8.01 Å

Nearest PDB structures (foldseek):
  6by9-assembly1_A  TM=9.153E-01  e=2.588E-03  Homo sapiens
  3v30-assembly1_A  TM=7.984E-01  e=4.398E-03  Homo sapiens
  8pwl-assembly1_B  TM=8.726E-01  e=1.609E-02  Homo sapiens
  6lbf-assembly2_B  TM=5.811E-01  e=6.288E-04  Homo sapiens
  6if3-assembly1_A  TM=8.796E-01  e=4.131E-02  Homo sapiens

InterPro domains:
  IPR002110 Ankyrin repeat [PF12796] (2-90)
  IPR002110 Ankyrin repeat [PS50088] (1-22)
  IPR002110 Ankyrin repeat [PS50088] (25-57)
  IPR002110 Ankyrin repeat [PS50088] (60-92)
  IPR002110 Ankyrin repeat [SM00248] (25-54)
  IPR002110 Ankyrin repeat [SM00248] (60-89)
  IPR036770 Ankyrin repeat-containing domain superfamily [G3DSA:1.25.40.20] (1-99)
  IPR036770 Ankyrin repeat-containing domain superfamily [SSF48403] (2-93)

pLDDT: mean 76.57, std 15.86, range [34.03, 95.81]